Protein AF-A0A1G3AF75-F1 (afdb_monomer_lite)

Radius of gyration: 19.1 Å; chains: 1; bounding box: 43×39×50 Å

pLDDT: mean 76.27, std 18.17, range [41.28, 97.44]

Structure (mmCIF, N/CA/C/O backbone):
data_AF-A0A1G3AF75-F1
#
_entry.id   AF-A0A1G3AF75-F1
#
loop_
_atom_site.group_PDB
_atom_site.id
_atom_site.type_symbol
_atom_site.label_atom_id
_atom_site.label_alt_id
_atom_site.label_comp_id
_atom_site.label_asym_id
_atom_site.label_entity_id
_atom_site.label_seq_id
_atom_site.pdbx_PDB_ins_code
_atom_site.Cartn_x
_atom_site.Cartn_y
_atom_site.Cartn_z
_atom_site.occupancy
_atom_site.B_iso_or_equiv
_atom_site.auth_seq_id
_atom_site.auth_comp_id
_atom_site.auth_asym_id
_atom_site.auth_atom_id
_atom_site.pdbx_PDB_model_num
ATOM 1 N N . MET A 1 1 ? -12.033 -17.009 -11.377 1.00 47.03 1 MET A N 1
ATOM 2 C CA . MET A 1 1 ? -11.649 -18.371 -11.813 1.00 47.03 1 MET A CA 1
ATOM 3 C C . MET A 1 1 ? -11.488 -18.323 -13.332 1.00 47.03 1 MET A C 1
ATOM 5 O O . MET A 1 1 ? -12.248 -17.593 -13.956 1.00 47.03 1 MET A O 1
ATOM 9 N N . PHE A 1 2 ? -10.459 -18.941 -13.912 1.00 43.62 2 PHE A N 1
ATOM 10 C CA . PHE A 1 2 ? -10.131 -18.828 -15.346 1.00 43.62 2 PHE A CA 1
ATOM 11 C C . PHE A 1 2 ? -10.317 -20.191 -16.015 1.00 43.62 2 PHE A C 1
ATOM 13 O O . PHE A 1 2 ? -9.861 -21.188 -15.459 1.00 43.62 2 PHE A O 1
ATOM 20 N N . ASP A 1 3 ? -10.993 -20.221 -17.163 1.00 53.16 3 ASP A N 1
ATOM 21 C CA . ASP A 1 3 ? -11.179 -21.424 -17.977 1.00 53.16 3 ASP A CA 1
ATOM 22 C C . ASP A 1 3 ? -10.005 -21.562 -18.954 1.00 53.16 3 ASP A C 1
ATOM 24 O O . ASP A 1 3 ? -9.808 -20.720 -19.834 1.00 53.16 3 ASP A O 1
ATOM 28 N N . ILE A 1 4 ? -9.213 -22.618 -18.764 1.00 41.28 4 ILE A N 1
ATOM 29 C CA . ILE A 1 4 ? -7.980 -22.855 -19.515 1.00 41.28 4 I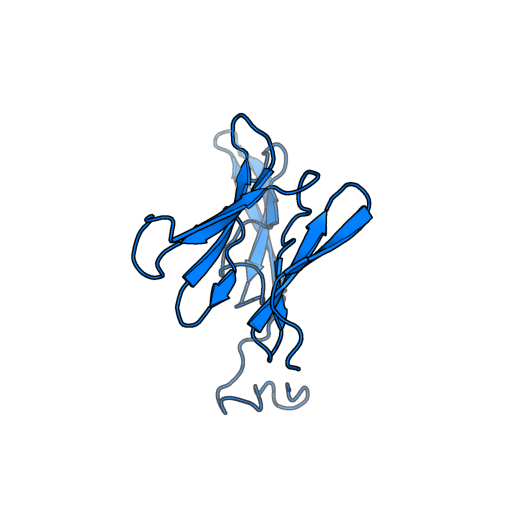LE A CA 1
ATOM 30 C C . ILE A 1 4 ? -8.227 -23.373 -20.935 1.00 41.28 4 ILE A C 1
ATOM 32 O O . ILE A 1 4 ? -7.396 -23.122 -21.805 1.00 41.28 4 ILE A O 1
ATOM 36 N N . GLU A 1 5 ? -9.349 -24.051 -21.181 1.00 53.41 5 GLU A N 1
ATOM 37 C CA . GLU A 1 5 ? -9.676 -24.590 -22.504 1.00 53.41 5 GLU A CA 1
ATOM 38 C C . GLU A 1 5 ? -10.184 -23.483 -23.426 1.00 53.41 5 GLU A C 1
ATOM 40 O O . GLU A 1 5 ? -9.821 -23.428 -24.599 1.00 53.41 5 GLU A O 1
ATOM 45 N N . ASN A 1 6 ? -10.963 -22.548 -22.875 1.00 56.06 6 ASN A N 1
ATOM 46 C CA . ASN A 1 6 ? -11.653 -21.530 -23.668 1.00 56.06 6 ASN A CA 1
ATOM 47 C C . ASN A 1 6 ? -11.044 -20.122 -23.558 1.00 56.06 6 ASN A C 1
ATOM 49 O O . ASN A 1 6 ? -11.463 -19.210 -24.272 1.00 56.06 6 ASN A O 1
ATOM 53 N N . GLY A 1 7 ? -10.058 -19.919 -22.676 1.00 49.31 7 GLY A N 1
ATOM 54 C CA . GLY A 1 7 ? -9.376 -18.632 -22.497 1.00 49.31 7 GLY A CA 1
ATOM 55 C C . GLY A 1 7 ? -10.257 -17.537 -21.879 1.00 49.31 7 GLY A C 1
ATOM 56 O O . GLY A 1 7 ? -10.012 -16.345 -22.078 1.00 49.31 7 GLY A O 1
ATOM 57 N N . ASN A 1 8 ? -11.304 -17.925 -21.150 1.00 49.84 8 ASN A N 1
ATOM 58 C CA . ASN A 1 8 ? -12.318 -17.007 -20.641 1.00 49.84 8 ASN A CA 1
ATOM 59 C C . ASN A 1 8 ? -12.135 -16.719 -19.145 1.00 49.84 8 ASN A C 1
ATOM 61 O O . ASN A 1 8 ? -11.871 -17.609 -18.332 1.00 49.84 8 ASN A O 1
ATOM 65 N N . CYS A 1 9 ? -12.345 -15.457 -18.760 1.00 45.56 9 CYS A N 1
ATOM 66 C CA . CYS A 1 9 ? -12.468 -15.079 -17.355 1.00 45.56 9 CYS A CA 1
ATOM 67 C C . CYS A 1 9 ? -13.897 -15.366 -16.875 1.00 45.56 9 CYS A C 1
ATOM 69 O O . CYS A 1 9 ? -14.837 -14.657 -17.239 1.00 45.56 9 CYS A O 1
ATOM 71 N N . LEU A 1 10 ? -14.066 -16.368 -16.004 1.00 54.19 10 LEU A N 1
ATOM 72 C CA . LEU A 1 10 ? -15.387 -16.822 -15.535 1.00 54.19 10 LEU A CA 1
ATOM 73 C C . LEU A 1 10 ? -16.123 -15.788 -14.658 1.00 54.19 10 LEU A C 1
ATOM 75 O O . LEU A 1 10 ? -17.284 -15.991 -14.330 1.00 54.19 10 LEU A O 1
ATOM 79 N N . SER A 1 11 ? -15.473 -14.684 -14.264 1.00 49.12 11 SER A N 1
ATOM 80 C CA . SER A 1 11 ? -16.092 -13.610 -13.471 1.00 49.12 11 SER A CA 1
ATOM 81 C C . SER A 1 11 ? -16.717 -12.485 -14.299 1.00 49.12 11 SER A C 1
ATOM 83 O O . SER A 1 11 ? -17.498 -11.717 -13.750 1.00 49.12 11 SER A O 1
ATOM 85 N N . THR A 1 12 ? -16.362 -12.337 -15.579 1.00 52.03 12 THR A N 1
ATOM 86 C CA . THR A 1 12 ? -16.803 -11.192 -16.403 1.00 52.03 12 THR A CA 1
ATOM 87 C C . THR A 1 12 ? -17.360 -11.582 -17.769 1.00 52.03 12 THR A C 1
ATOM 89 O O . THR A 1 12 ? -17.880 -10.716 -18.465 1.00 52.03 12 THR A O 1
ATOM 92 N N . GLY A 1 13 ? -17.251 -12.851 -18.186 1.00 47.81 13 GLY A N 1
ATOM 93 C CA . GLY A 1 13 ? -17.750 -13.322 -19.488 1.00 47.81 13 GLY A CA 1
ATOM 94 C C . GLY A 1 13 ? -17.017 -12.731 -20.700 1.00 47.81 13 GLY A C 1
ATOM 95 O O . GLY A 1 13 ? -17.340 -13.057 -21.838 1.00 47.81 13 GLY A O 1
ATOM 96 N N . GLN A 1 14 ? -16.015 -11.880 -20.475 1.00 48.47 14 GLN A N 1
ATOM 97 C CA . GLN A 1 14 ? -15.135 -11.376 -21.518 1.00 48.47 14 GLN A CA 1
ATOM 98 C C . GLN A 1 14 ? -13.994 -12.367 -21.766 1.00 48.47 14 GLN A C 1
ATOM 100 O O . GLN A 1 14 ? -13.528 -13.035 -20.833 1.00 48.47 14 GLN A O 1
ATOM 105 N N . ARG A 1 15 ? -13.513 -12.426 -23.019 1.00 43.44 15 ARG A N 1
ATOM 106 C CA . ARG A 1 15 ? -12.233 -13.074 -23.341 1.00 43.44 15 ARG A CA 1
ATOM 107 C C . ARG A 1 15 ? -11.172 -12.426 -22.464 1.00 43.44 15 ARG A C 1
ATOM 109 O O . ARG A 1 15 ? -10.847 -11.253 -22.643 1.00 43.44 15 ARG A O 1
ATOM 116 N N . GLY A 1 16 ? -10.678 -13.172 -21.483 1.00 44.28 16 GLY A N 1
ATOM 117 C CA . GLY A 1 16 ? -9.606 -12.683 -20.637 1.00 44.28 16 GLY A CA 1
ATOM 118 C C . GLY A 1 16 ? -8.372 -12.577 -21.515 1.00 44.28 16 GLY A C 1
ATOM 119 O O . GLY A 1 16 ? -7.935 -13.587 -22.062 1.00 44.28 16 GLY A O 1
ATOM 120 N N . GLN A 1 17 ? -7.803 -11.380 -21.677 1.00 48.53 17 GLN A N 1
ATOM 121 C CA . GLN A 1 17 ? -6.434 -11.302 -22.175 1.00 48.53 17 GLN A CA 1
ATOM 122 C C . GLN A 1 17 ? -5.588 -12.178 -21.255 1.00 48.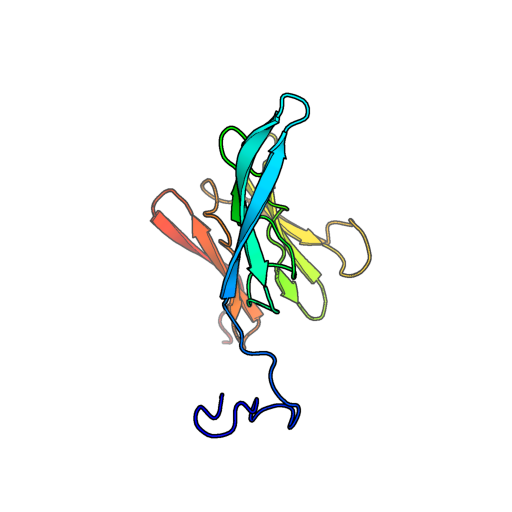53 17 GLN A C 1
ATOM 124 O O . GLN A 1 17 ? -5.616 -12.007 -20.034 1.00 48.53 17 GLN A O 1
ATOM 129 N N . ARG A 1 18 ? -4.927 -13.173 -21.850 1.00 45.09 18 ARG A N 1
ATOM 130 C CA . ARG A 1 18 ? -4.098 -14.162 -21.165 1.00 45.09 18 ARG A CA 1
ATOM 131 C C . ARG A 1 18 ? -3.157 -13.411 -20.222 1.00 45.09 18 ARG A C 1
ATOM 133 O O . ARG A 1 18 ? -2.261 -12.697 -20.655 1.00 45.09 18 ARG A O 1
ATOM 140 N N . GLY A 1 19 ? -3.449 -13.466 -18.927 1.00 50.59 19 GLY A N 1
ATOM 141 C CA . GLY A 1 19 ? -2.706 -12.698 -17.942 1.00 50.59 19 GLY A CA 1
ATOM 142 C C . GLY A 1 19 ? -1.358 -13.353 -17.681 1.00 50.59 19 GLY A C 1
ATOM 143 O O . GLY A 1 19 ? -1.312 -14.570 -17.500 1.00 50.59 19 GLY A O 1
ATOM 144 N N . ARG A 1 20 ? -0.321 -12.518 -17.519 1.00 56.50 20 ARG A N 1
ATOM 145 C CA . ARG A 1 20 ? 1.038 -12.851 -17.037 1.00 56.50 20 ARG A CA 1
ATOM 146 C C . ARG A 1 20 ? 2.041 -13.226 -18.131 1.00 56.50 20 ARG A C 1
ATOM 148 O O . ARG A 1 20 ? 2.702 -14.256 -18.033 1.00 56.50 20 ARG A O 1
ATOM 155 N N . GLU A 1 21 ? 2.223 -12.366 -19.125 1.00 61.69 21 GLU A N 1
ATOM 156 C CA . GLU A 1 21 ? 3.350 -12.513 -20.049 1.00 61.69 21 GLU A CA 1
ATOM 157 C C . GLU A 1 21 ? 4.405 -11.444 -19.759 1.00 61.69 21 GLU A C 1
ATOM 159 O O . GLU A 1 21 ? 4.107 -10.254 -19.658 1.00 61.69 21 GLU A O 1
ATOM 164 N N . LEU A 1 22 ? 5.649 -11.884 -19.571 1.00 62.19 22 LEU A N 1
ATOM 165 C CA . LEU A 1 22 ? 6.804 -10.998 -19.530 1.00 62.19 22 LEU A CA 1
ATOM 166 C C . LEU A 1 22 ? 7.310 -10.840 -20.954 1.00 62.19 22 LEU A C 1
ATOM 168 O O . LEU A 1 22 ? 7.698 -11.819 -21.589 1.00 62.19 22 LEU A O 1
ATOM 172 N N . HIS A 1 23 ? 7.298 -9.612 -21.455 1.00 69.44 23 HIS A N 1
ATOM 173 C CA . HIS A 1 23 ? 7.807 -9.314 -22.784 1.00 69.44 23 HIS A CA 1
ATOM 174 C C . HIS A 1 23 ? 9.226 -8.785 -22.658 1.00 69.44 23 HIS A C 1
ATOM 176 O O . HIS A 1 23 ? 9.489 -7.828 -21.924 1.00 69.44 23 HIS A O 1
ATOM 182 N N . LEU A 1 24 ? 10.151 -9.422 -23.376 1.00 72.69 24 LEU A N 1
ATOM 183 C CA . LEU A 1 24 ? 11.499 -8.903 -23.539 1.00 72.69 24 LEU A CA 1
ATOM 184 C C . LEU A 1 24 ? 11.436 -7.750 -24.543 1.00 72.69 24 LEU A C 1
ATOM 186 O O . LEU A 1 24 ? 11.254 -7.959 -25.740 1.00 72.69 24 LEU A O 1
ATOM 190 N N . LEU A 1 25 ? 11.600 -6.532 -24.048 1.00 72.31 25 LEU A N 1
ATOM 191 C CA . LEU A 1 25 ? 11.705 -5.340 -24.868 1.00 72.31 25 LEU A CA 1
ATOM 192 C C . LEU A 1 25 ? 13.179 -5.165 -25.250 1.00 72.31 25 LEU A C 1
ATOM 194 O O . LEU A 1 25 ? 14.019 -4.796 -24.423 1.00 72.31 25 LEU A O 1
ATOM 198 N N . ALA A 1 26 ? 13.507 -5.470 -26.504 1.00 66.00 26 ALA A N 1
ATOM 199 C CA . ALA A 1 26 ? 14.796 -5.116 -27.079 1.00 66.00 26 ALA A CA 1
ATOM 200 C C . ALA A 1 26 ? 14.754 -3.640 -27.494 1.00 66.00 26 ALA A C 1
ATOM 202 O O . ALA A 1 26 ? 14.119 -3.290 -28.486 1.00 66.00 26 ALA A O 1
ATOM 203 N N . ALA A 1 27 ? 15.423 -2.774 -26.736 1.00 62.25 27 ALA A N 1
ATOM 204 C CA . ALA A 1 27 ? 15.649 -1.383 -27.118 1.00 62.25 27 ALA A CA 1
ATOM 205 C C . ALA A 1 27 ? 17.141 -1.187 -27.407 1.00 62.25 27 ALA A C 1
ATOM 207 O O . ALA A 1 27 ? 17.977 -1.836 -26.790 1.00 62.25 27 ALA A O 1
ATOM 208 N N . LYS A 1 28 ? 17.504 -0.318 -28.348 1.00 58.50 28 LYS A N 1
ATOM 209 C CA . LYS A 1 28 ? 18.887 0.169 -28.469 1.00 58.50 28 LYS A CA 1
ATOM 210 C C . LYS A 1 28 ? 18.985 1.453 -27.649 1.00 58.50 28 LYS A C 1
ATOM 212 O O . LYS A 1 28 ? 18.069 2.269 -27.723 1.00 58.50 28 LYS A O 1
ATOM 217 N N . ASN A 1 29 ? 20.033 1.617 -26.844 1.00 62.31 29 ASN A N 1
ATOM 218 C CA . ASN A 1 29 ? 20.297 2.912 -26.213 1.00 62.31 29 ASN A CA 1
ATOM 219 C C . ASN A 1 29 ? 20.748 3.936 -27.280 1.00 62.31 29 ASN A C 1
ATOM 221 O O . ASN A 1 29 ? 20.997 3.575 -28.432 1.00 62.31 29 ASN A O 1
ATOM 225 N N . GLU A 1 30 ? 20.874 5.210 -26.904 1.00 59.44 30 GLU A N 1
ATOM 226 C CA . GLU A 1 30 ? 21.328 6.296 -27.798 1.00 59.44 30 GLU A CA 1
ATOM 227 C C . GLU A 1 30 ? 22.726 6.046 -28.405 1.00 59.44 30 GLU A C 1
ATOM 229 O O . GLU A 1 30 ? 23.090 6.649 -29.409 1.00 59.44 30 GLU A O 1
ATOM 234 N N . GLN A 1 31 ? 23.490 5.110 -27.832 1.00 64.62 31 GLN A N 1
ATOM 235 C CA . GLN A 1 31 ? 24.835 4.699 -28.248 1.00 64.62 31 GLN A CA 1
ATOM 236 C C . GLN A 1 31 ? 24.837 3.415 -29.103 1.00 64.62 31 GLN A C 1
ATOM 238 O O . GLN A 1 31 ? 25.895 2.917 -29.478 1.00 64.62 31 GLN A O 1
ATOM 243 N N . GLY A 1 32 ? 23.662 2.869 -29.439 1.00 62.34 32 GLY A N 1
ATOM 244 C CA . GLY A 1 32 ? 23.514 1.683 -30.285 1.00 62.34 32 GLY A CA 1
ATOM 245 C C . GLY A 1 32 ? 23.720 0.335 -29.580 1.00 62.34 32 GLY A C 1
ATOM 246 O O . GLY A 1 32 ? 23.570 -0.706 -30.224 1.00 62.34 32 GLY A O 1
ATOM 247 N N . GLU A 1 33 ? 24.000 0.317 -28.275 1.00 60.97 33 GLU A N 1
ATOM 248 C CA . GLU A 1 33 ? 24.105 -0.905 -27.477 1.00 60.97 33 GLU A CA 1
ATOM 249 C C . GLU A 1 33 ? 22.719 -1.462 -27.114 1.00 60.97 33 GLU A C 1
ATOM 251 O O . GLU A 1 33 ? 21.768 -0.733 -26.814 1.00 60.97 33 GLU A O 1
ATOM 256 N N . GLY A 1 34 ? 22.593 -2.792 -27.136 1.00 63.59 34 GLY A N 1
ATOM 257 C CA . GLY A 1 34 ? 21.344 -3.489 -26.837 1.00 63.59 34 GLY A CA 1
ATOM 258 C C . GLY A 1 34 ? 20.946 -3.370 -25.365 1.00 63.59 34 GLY A C 1
ATOM 259 O O . GLY A 1 34 ? 21.503 -4.041 -24.495 1.00 63.59 34 GLY A O 1
ATOM 260 N N . GLN A 1 35 ? 19.922 -2.574 -25.089 1.00 63.09 35 GLN A N 1
ATOM 261 C CA . GLN A 1 35 ? 19.272 -2.460 -23.797 1.00 63.09 35 GLN A CA 1
ATOM 262 C C . GLN A 1 35 ? 18.196 -3.545 -23.647 1.00 63.09 35 GLN A C 1
ATOM 264 O O . GLN A 1 35 ? 17.169 -3.551 -24.328 1.00 63.09 35 GLN A O 1
ATOM 269 N N . ARG A 1 36 ? 18.436 -4.491 -22.731 1.00 74.00 36 ARG A N 1
ATOM 270 C CA . ARG A 1 36 ? 17.462 -5.530 -22.369 1.00 74.00 36 ARG A CA 1
ATOM 271 C C . ARG A 1 36 ? 16.522 -4.981 -21.301 1.00 74.00 36 ARG A C 1
ATOM 273 O O . ARG A 1 36 ? 16.938 -4.797 -20.155 1.00 74.00 36 ARG A O 1
ATOM 280 N N . ARG A 1 37 ? 15.273 -4.730 -21.678 1.00 72.44 37 ARG A N 1
ATOM 281 C CA . ARG A 1 37 ? 14.186 -4.359 -20.767 1.00 72.44 37 ARG A CA 1
ATOM 282 C C . ARG A 1 37 ? 13.173 -5.497 -20.708 1.00 72.44 37 ARG A C 1
ATOM 284 O O . ARG A 1 37 ? 13.022 -6.244 -21.671 1.00 72.44 37 ARG A O 1
ATOM 291 N N . VAL A 1 38 ? 12.490 -5.642 -19.581 1.00 70.62 38 VAL A N 1
ATOM 292 C CA . VAL A 1 38 ? 11.361 -6.570 -19.456 1.00 70.62 38 VAL A CA 1
ATOM 293 C C . VAL A 1 38 ? 10.165 -5.788 -18.940 1.00 70.62 38 VAL A C 1
ATOM 295 O O . VAL A 1 38 ? 10.274 -5.092 -17.927 1.00 70.62 38 VAL A O 1
ATOM 298 N N . ALA A 1 39 ? 9.038 -5.905 -19.635 1.00 66.25 39 ALA A N 1
ATOM 299 C CA . ALA A 1 39 ? 7.766 -5.326 -19.225 1.00 66.25 39 ALA A CA 1
ATOM 300 C C . ALA A 1 39 ? 6.747 -6.428 -18.934 1.00 66.25 39 ALA A C 1
ATOM 302 O O . ALA A 1 39 ? 6.781 -7.502 -19.541 1.00 66.25 39 ALA A O 1
ATOM 303 N N . ALA A 1 40 ? 5.848 -6.158 -17.993 1.00 62.69 40 ALA A N 1
ATOM 304 C CA . ALA A 1 40 ? 4.678 -6.997 -17.786 1.00 62.69 40 ALA A CA 1
ATOM 305 C C . ALA A 1 40 ? 3.575 -6.598 -18.776 1.00 62.69 40 ALA A C 1
ATOM 307 O O . ALA A 1 40 ? 3.218 -5.424 -18.865 1.00 62.69 40 ALA A O 1
ATOM 308 N N . VAL A 1 41 ? 3.022 -7.580 -19.488 1.00 57.69 41 VAL A N 1
ATOM 309 C CA . VAL A 1 41 ? 1.899 -7.389 -20.414 1.00 57.69 41 VAL A CA 1
ATOM 310 C C . VAL A 1 41 ? 0.634 -8.034 -19.843 1.00 57.69 41 VAL A C 1
ATOM 312 O O . VAL A 1 41 ? 0.673 -9.087 -19.193 1.00 57.69 41 VAL A O 1
ATOM 315 N N . GLY A 1 42 ? -0.498 -7.363 -20.061 1.00 56.12 42 GLY A N 1
ATOM 316 C CA . GLY A 1 42 ? -1.788 -7.673 -19.445 1.00 56.12 42 GLY A CA 1
ATOM 317 C C . GLY A 1 42 ? -2.010 -6.904 -18.139 1.00 56.12 42 GLY A C 1
ATOM 318 O O . GLY A 1 42 ? -1.313 -5.936 -17.850 1.00 56.12 42 GLY A O 1
ATOM 319 N N . GLN A 1 43 ? -2.992 -7.333 -17.344 1.00 48.62 43 GLN A N 1
ATOM 320 C CA . GLN A 1 43 ? -3.357 -6.699 -16.071 1.00 48.62 43 GLN A CA 1
ATOM 321 C C . GLN A 1 43 ? -2.933 -7.595 -14.890 1.00 48.62 43 GLN A C 1
ATOM 323 O O . GLN A 1 43 ? -3.764 -8.297 -14.305 1.00 48.62 43 GLN A O 1
ATOM 328 N N . PRO A 1 44 ? -1.631 -7.679 -14.557 1.00 51.53 44 PRO A N 1
ATOM 329 C CA . PRO A 1 44 ? -1.203 -8.388 -13.361 1.00 51.53 44 PRO A CA 1
ATOM 330 C C . PRO A 1 44 ? -1.764 -7.669 -12.127 1.00 51.53 44 PRO A C 1
ATOM 332 O O . PRO A 1 44 ? -1.778 -6.445 -12.069 1.00 51.53 44 PRO A O 1
ATOM 335 N N . PHE A 1 45 ? -2.178 -8.423 -11.107 1.00 48.16 45 PHE A N 1
ATOM 336 C CA . PHE A 1 45 ? -2.772 -7.886 -9.870 1.00 48.16 45 PHE A CA 1
ATOM 337 C C . PHE A 1 45 ? -1.901 -6.842 -9.129 1.00 48.16 45 PHE A C 1
ATOM 339 O O . PHE A 1 45 ? -2.388 -6.208 -8.199 1.00 48.16 45 PHE A O 1
ATOM 346 N N . TYR A 1 46 ? -0.635 -6.650 -9.530 1.00 54.22 46 TYR A N 1
ATOM 347 C CA . TYR A 1 46 ? 0.357 -5.821 -8.836 1.00 54.22 46 TYR A CA 1
ATOM 348 C C . TYR A 1 46 ? 1.189 -4.903 -9.751 1.00 54.22 46 TYR A C 1
ATOM 350 O O . TYR A 1 46 ? 2.143 -4.287 -9.270 1.00 54.22 46 TYR A O 1
ATOM 358 N N . CYS A 1 47 ? 0.879 -4.813 -11.051 1.00 49.78 47 CYS A N 1
ATOM 359 C CA . CYS A 1 47 ? 1.535 -3.872 -11.970 1.00 49.78 47 CYS A CA 1
ATOM 360 C C . CYS A 1 47 ? 0.514 -3.305 -12.961 1.00 49.78 47 CYS A C 1
ATOM 362 O O . CYS A 1 47 ? -0.426 -3.996 -13.352 1.00 49.78 47 CYS A O 1
ATOM 364 N N . THR A 1 48 ? 0.696 -2.060 -13.393 1.00 57.72 48 THR A N 1
ATOM 365 C CA . THR A 1 48 ? -0.049 -1.579 -14.559 1.00 57.72 48 THR A CA 1
ATOM 366 C C . THR A 1 48 ? 0.483 -2.283 -15.808 1.00 57.72 48 THR A C 1
ATOM 368 O O . THR A 1 48 ? 1.657 -2.684 -15.817 1.00 57.72 48 THR A O 1
ATOM 371 N N . PRO A 1 49 ? -0.334 -2.418 -16.866 1.00 58.12 49 PRO A N 1
ATOM 372 C CA . PRO A 1 49 ? 0.192 -2.737 -18.187 1.00 58.12 49 PRO A CA 1
ATOM 373 C C . PRO A 1 49 ? 1.405 -1.844 -18.495 1.00 58.12 49 PRO A C 1
ATOM 375 O O . PRO A 1 49 ? 1.429 -0.675 -18.095 1.00 58.12 49 PRO A O 1
ATOM 378 N N . ASP A 1 50 ? 2.434 -2.423 -19.113 1.00 61.94 50 ASP A N 1
ATOM 379 C CA . ASP A 1 50 ? 3.659 -1.740 -19.555 1.00 61.94 50 ASP A CA 1
ATOM 380 C C . ASP A 1 50 ? 4.584 -1.221 -18.438 1.00 61.94 50 ASP A C 1
ATOM 382 O O . ASP A 1 50 ? 5.612 -0.597 -18.710 1.00 61.94 50 ASP A O 1
ATOM 386 N N . SER A 1 51 ? 4.289 -1.534 -17.170 1.00 66.12 51 SER A N 1
ATOM 387 C CA . SER A 1 51 ? 5.232 -1.317 -16.069 1.00 66.12 51 SER A CA 1
ATOM 388 C C . SER A 1 51 ? 6.536 -2.081 -16.324 1.00 66.12 51 SER A C 1
ATOM 390 O O . SER A 1 51 ? 6.539 -3.309 -16.480 1.00 66.12 51 SER A O 1
ATOM 392 N N . LEU A 1 52 ? 7.661 -1.362 -16.314 1.00 66.31 52 LEU A N 1
ATOM 393 C CA . LEU A 1 52 ? 8.986 -1.970 -16.378 1.00 66.31 52 LEU A CA 1
ATOM 394 C C . LEU A 1 52 ? 9.240 -2.783 -15.109 1.00 66.31 52 LEU A C 1
ATOM 396 O O . LEU A 1 52 ? 9.264 -2.241 -14.008 1.00 66.31 52 LEU A O 1
ATOM 400 N N . VAL A 1 53 ? 9.463 -4.087 -15.273 1.00 68.31 53 VAL A N 1
ATOM 401 C CA . VAL A 1 53 ? 9.811 -4.989 -14.164 1.00 68.31 53 VAL A CA 1
ATOM 402 C C . VAL A 1 53 ? 11.313 -5.189 -14.024 1.00 68.31 53 VAL A C 1
ATOM 404 O O . VAL A 1 53 ? 11.794 -5.527 -12.943 1.00 68.31 53 VAL A O 1
ATOM 407 N N . TYR A 1 54 ? 12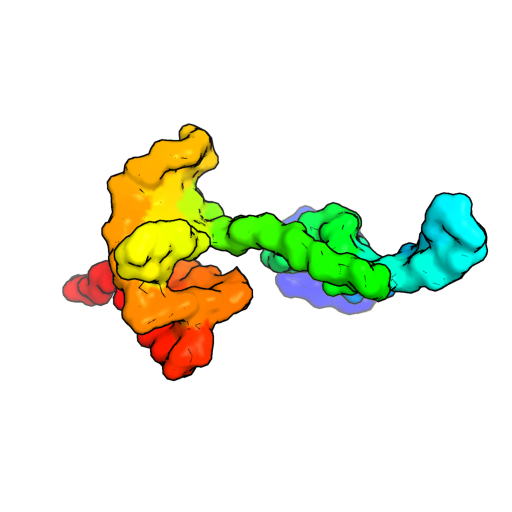.052 -4.955 -15.109 1.00 73.12 54 TYR A N 1
ATOM 408 C CA . TYR A 1 54 ? 13.505 -5.016 -15.140 1.00 73.12 54 TYR A CA 1
ATOM 409 C C . TYR A 1 54 ? 14.073 -4.068 -16.202 1.00 73.12 54 TYR A C 1
ATOM 411 O O . TYR A 1 54 ? 13.610 -4.044 -17.346 1.00 73.12 54 TYR A O 1
ATOM 419 N N . GLU A 1 55 ? 15.133 -3.350 -15.843 1.00 73.25 55 GLU A N 1
ATOM 420 C CA . GLU A 1 55 ? 15.965 -2.591 -16.770 1.00 73.25 55 GLU A CA 1
ATOM 421 C C . GLU A 1 55 ? 17.430 -2.730 -16.346 1.00 73.25 55 GLU A C 1
ATOM 423 O O . GLU A 1 55 ? 17.796 -2.464 -15.200 1.00 73.25 55 GLU A O 1
ATOM 428 N N . ARG A 1 56 ? 18.285 -3.192 -17.265 1.00 63.38 56 ARG A N 1
ATOM 429 C CA . ARG A 1 56 ? 19.720 -3.325 -16.990 1.00 63.38 56 ARG A CA 1
ATOM 430 C C . ARG A 1 56 ? 20.325 -1.938 -16.729 1.00 63.38 56 ARG A C 1
ATOM 432 O O . ARG A 1 56 ? 20.109 -1.022 -17.517 1.00 63.38 56 ARG A O 1
ATOM 439 N N . ASN A 1 57 ? 21.128 -1.830 -15.668 1.00 68.50 57 ASN A N 1
ATOM 440 C CA . ASN A 1 57 ? 21.860 -0.624 -15.248 1.00 68.50 57 ASN A CA 1
ATOM 441 C C . ASN A 1 57 ? 20.981 0.561 -14.814 1.00 68.50 57 ASN A C 1
ATOM 443 O O . ASN A 1 57 ? 21.471 1.686 -14.744 1.00 68.50 57 ASN A O 1
ATOM 447 N N . LYS A 1 58 ? 19.706 0.320 -14.489 1.00 71.44 58 LYS A N 1
ATOM 448 C CA . LYS A 1 58 ? 18.826 1.339 -13.920 1.00 71.44 58 LYS A CA 1
ATOM 449 C C . LYS A 1 58 ? 18.166 0.815 -12.653 1.00 71.44 58 LYS A C 1
ATOM 451 O O . LYS A 1 58 ? 17.642 -0.298 -12.634 1.00 71.44 58 LYS A O 1
ATOM 456 N N . ASN A 1 59 ? 18.153 1.637 -11.608 1.00 70.12 59 ASN A N 1
ATOM 457 C CA . ASN A 1 59 ? 17.265 1.395 -10.481 1.00 70.12 59 ASN A CA 1
ATOM 458 C C . ASN A 1 59 ? 15.840 1.704 -10.935 1.00 70.12 59 ASN A C 1
ATOM 460 O O . ASN A 1 59 ? 15.527 2.831 -11.313 1.00 70.12 59 ASN A O 1
ATOM 464 N N . LEU A 1 60 ? 14.989 0.684 -10.941 1.00 67.06 60 LEU A N 1
ATOM 465 C CA . LEU A 1 60 ? 13.570 0.872 -11.199 1.00 67.06 60 LEU A CA 1
ATOM 466 C C . LEU A 1 60 ? 12.942 1.578 -10.003 1.00 67.06 60 LEU A C 1
ATOM 468 O O . LEU A 1 60 ? 12.852 1.011 -8.913 1.00 67.06 60 LEU A O 1
ATOM 472 N N . GLU A 1 61 ? 12.509 2.812 -10.225 1.00 68.38 61 GLU A N 1
ATOM 473 C CA . GLU A 1 61 ? 11.707 3.561 -9.269 1.00 68.38 61 GLU A CA 1
ATOM 474 C C . GLU A 1 61 ? 10.270 3.061 -9.349 1.00 68.38 61 GLU A C 1
ATOM 476 O O . GLU A 1 61 ? 9.482 3.431 -10.218 1.00 68.38 61 GLU A O 1
ATOM 481 N N . TRP A 1 62 ? 9.947 2.137 -8.455 1.00 67.62 62 TRP A N 1
ATOM 482 C CA . TRP A 1 62 ? 8.587 1.658 -8.304 1.00 67.62 62 TRP A CA 1
ATOM 483 C C . TRP A 1 62 ? 7.767 2.692 -7.546 1.00 67.62 62 TRP A C 1
ATOM 485 O O . TRP A 1 62 ? 8.197 3.180 -6.501 1.00 67.62 62 TRP A O 1
ATOM 495 N N . GLY A 1 63 ? 6.569 2.989 -8.054 1.00 74.00 63 GLY A N 1
ATOM 496 C CA . GLY A 1 63 ? 5.618 3.835 -7.343 1.00 74.00 63 GLY A CA 1
ATOM 497 C C . GLY A 1 63 ? 5.310 3.287 -5.948 1.00 74.00 63 GLY A C 1
ATOM 498 O O . GLY A 1 63 ? 5.399 2.079 -5.698 1.00 74.00 63 GLY A O 1
ATOM 499 N N . VAL A 1 64 ? 4.938 4.184 -5.034 1.00 82.19 64 VAL A N 1
ATOM 500 C CA . VAL A 1 64 ? 4.533 3.803 -3.678 1.00 82.19 64 VAL A CA 1
ATOM 501 C C . VAL A 1 64 ? 3.333 2.853 -3.778 1.00 82.19 64 VAL A C 1
ATOM 503 O O . VAL A 1 64 ? 2.337 3.210 -4.409 1.00 82.19 64 VAL A O 1
ATOM 506 N N . PRO A 1 65 ? 3.398 1.641 -3.198 1.00 84.25 65 PRO A N 1
ATOM 507 C CA . PRO A 1 65 ? 2.277 0.718 -3.248 1.00 84.25 65 PRO A CA 1
ATOM 508 C C . PRO A 1 65 ? 1.104 1.288 -2.446 1.00 84.25 65 PRO A C 1
ATOM 510 O O . PRO A 1 65 ? 1.242 1.593 -1.260 1.00 84.25 65 PRO A O 1
ATOM 513 N N . ILE A 1 66 ? -0.044 1.414 -3.112 1.00 89.31 66 ILE A N 1
ATOM 514 C CA . ILE A 1 66 ? -1.293 1.925 -2.547 1.00 89.31 66 ILE A CA 1
ATOM 515 C C . ILE A 1 66 ? -2.324 0.797 -2.539 1.00 89.31 66 ILE A C 1
ATOM 517 O O . ILE A 1 66 ? -2.528 0.123 -3.548 1.00 89.31 66 ILE A O 1
ATOM 521 N N . VAL A 1 67 ? -3.005 0.619 -1.410 1.00 91.25 67 VAL A N 1
ATOM 522 C CA . VAL A 1 67 ? -4.185 -0.241 -1.293 1.00 91.25 67 VAL A CA 1
ATOM 523 C C . VAL A 1 67 ? -5.419 0.647 -1.227 1.00 91.25 67 VAL A C 1
ATOM 525 O O . VAL A 1 67 ? -5.655 1.326 -0.229 1.00 91.25 67 VAL A O 1
ATOM 528 N N . ALA A 1 68 ? -6.203 0.648 -2.303 1.00 90.62 68 ALA A N 1
ATOM 529 C CA . ALA A 1 68 ? -7.459 1.380 -2.361 1.00 90.62 68 ALA A CA 1
ATOM 530 C C . ALA A 1 68 ? -8.557 0.624 -1.596 1.00 90.62 68 ALA A C 1
ATOM 532 O O . ALA A 1 68 ? -8.854 -0.536 -1.886 1.00 90.62 68 ALA A O 1
ATOM 533 N N . ALA A 1 69 ? -9.176 1.297 -0.633 1.00 87.62 69 ALA A N 1
ATOM 534 C CA . ALA A 1 69 ? -10.378 0.862 0.063 1.00 87.62 69 ALA A CA 1
ATOM 535 C C . ALA A 1 69 ? -11.551 1.788 -0.292 1.00 87.62 69 ALA A C 1
ATOM 537 O O . ALA A 1 69 ? -11.375 2.855 -0.878 1.00 87.62 69 ALA A O 1
ATOM 538 N N . LYS A 1 70 ? -12.774 1.405 0.099 1.00 86.50 70 LYS A N 1
ATOM 539 C CA . LYS A 1 70 ? -14.002 2.155 -0.229 1.00 86.50 70 LYS A CA 1
ATOM 540 C C . LYS A 1 70 ? -13.936 3.644 0.152 1.00 86.50 70 LYS A C 1
ATOM 542 O O . LYS A 1 70 ? -14.544 4.469 -0.520 1.00 86.50 70 LYS A O 1
ATOM 547 N N . ASN A 1 71 ? -13.255 3.977 1.245 1.00 89.75 71 ASN A N 1
ATOM 548 C CA . ASN A 1 71 ? -13.243 5.313 1.842 1.00 89.75 71 ASN A CA 1
ATOM 549 C C . ASN A 1 71 ? -11.840 5.897 2.054 1.00 89.75 71 ASN A C 1
ATOM 551 O O . ASN A 1 71 ? -11.743 7.010 2.565 1.00 89.75 71 ASN A O 1
ATOM 555 N N . ALA A 1 72 ? -10.775 5.169 1.710 1.00 94.19 72 ALA A N 1
ATOM 556 C CA . ALA A 1 72 ? -9.407 5.642 1.883 1.00 94.19 72 ALA A CA 1
ATOM 557 C C . ALA A 1 72 ? -8.423 4.909 0.967 1.00 94.19 72 ALA A C 1
ATOM 559 O O . ALA A 1 72 ? -8.643 3.756 0.607 1.00 94.19 72 ALA A O 1
ATOM 560 N N . ASN A 1 73 ? -7.302 5.558 0.678 1.00 94.81 73 ASN A N 1
ATOM 561 C CA . ASN A 1 73 ? -6.116 4.938 0.101 1.00 94.81 73 ASN A CA 1
ATOM 562 C C . ASN A 1 73 ? -5.104 4.678 1.218 1.00 94.81 73 ASN A C 1
ATOM 564 O O . ASN A 1 73 ? -4.762 5.596 1.960 1.00 94.81 73 ASN A O 1
ATOM 568 N N . LEU A 1 74 ? -4.633 3.440 1.357 1.00 95.31 74 LEU A N 1
ATOM 569 C CA . LEU A 1 74 ? -3.635 3.066 2.356 1.00 95.31 74 LEU A CA 1
ATOM 570 C C . LEU A 1 74 ? -2.258 2.946 1.713 1.00 95.31 74 LEU A C 1
ATOM 572 O O . LEU A 1 74 ? -2.112 2.286 0.687 1.00 95.31 74 LEU A O 1
ATOM 576 N N . LEU A 1 75 ? -1.244 3.524 2.345 1.00 95.25 75 LEU A N 1
ATOM 577 C CA . LEU A 1 75 ? 0.150 3.386 1.931 1.00 95.25 75 LEU A CA 1
ATOM 578 C C . LEU A 1 75 ? 1.085 3.443 3.137 1.00 95.25 75 LEU A C 1
ATOM 580 O O . LEU A 1 75 ? 0.710 3.899 4.218 1.00 95.25 75 LEU A O 1
ATOM 584 N N . CYS A 1 76 ? 2.328 3.017 2.942 1.00 95.44 76 CYS A N 1
ATOM 585 C CA . CYS A 1 76 ? 3.383 3.270 3.911 1.00 95.44 76 CYS A CA 1
ATOM 586 C C . CYS A 1 76 ? 4.264 4.426 3.441 1.00 95.44 76 CYS A C 1
ATOM 588 O O . CYS A 1 76 ? 4.668 4.473 2.280 1.00 95.44 76 CYS A O 1
ATOM 590 N N . ARG A 1 77 ? 4.584 5.342 4.355 1.00 94.62 77 ARG A N 1
ATOM 591 C CA . ARG A 1 77 ? 5.404 6.524 4.085 1.00 94.62 77 ARG A CA 1
ATOM 592 C C . ARG A 1 77 ? 6.546 6.600 5.089 1.00 94.62 77 ARG A C 1
ATOM 594 O O . ARG A 1 77 ? 6.330 6.399 6.284 1.00 94.62 77 ARG A O 1
ATOM 601 N N . GLN A 1 78 ? 7.747 6.900 4.607 1.00 94.88 78 GLN A N 1
ATOM 602 C CA . GLN A 1 78 ? 8.880 7.227 5.464 1.00 94.88 78 GLN A CA 1
ATOM 603 C C . GLN A 1 78 ? 8.820 8.715 5.818 1.00 94.88 78 GLN A C 1
ATOM 605 O O . GLN A 1 78 ? 8.717 9.561 4.932 1.00 94.88 78 GLN A O 1
ATOM 610 N N . GLY A 1 79 ? 8.850 9.028 7.110 1.00 91.19 79 GLY A N 1
ATOM 611 C CA . GLY A 1 79 ? 8.997 10.386 7.629 1.00 91.19 79 GLY A CA 1
ATOM 612 C C . GLY A 1 79 ? 10.266 10.526 8.469 1.00 91.19 79 GLY A C 1
ATOM 613 O O . GLY A 1 79 ? 11.055 9.589 8.583 1.00 91.19 79 GLY A O 1
ATOM 614 N N . GLN A 1 80 ? 10.439 11.692 9.092 1.00 91.81 80 GLN A N 1
ATOM 615 C CA . GLN A 1 80 ? 11.570 11.960 9.991 1.00 91.81 80 GLN A CA 1
ATOM 616 C C . GLN A 1 80 ? 11.570 11.037 11.221 1.00 91.81 80 GLN A C 1
ATOM 618 O O . GLN A 1 80 ? 12.626 10.575 11.637 1.00 91.81 80 GLN A O 1
ATOM 623 N N . ASP A 1 81 ? 10.386 10.684 11.730 1.00 93.69 81 ASP A N 1
ATOM 624 C CA . ASP A 1 81 ? 10.219 9.802 12.898 1.00 93.69 81 ASP A CA 1
ATOM 625 C C . ASP A 1 81 ? 10.201 8.305 12.535 1.00 93.69 81 ASP A C 1
ATOM 627 O O . ASP A 1 81 ? 9.780 7.467 13.331 1.00 93.69 81 ASP A O 1
ATOM 631 N N . GLY A 1 82 ? 10.584 7.958 11.303 1.00 95.56 82 GLY A N 1
ATOM 632 C CA . GLY A 1 82 ? 10.527 6.597 10.779 1.00 95.56 82 GLY A CA 1
ATOM 633 C C . GLY A 1 82 ? 9.287 6.310 9.930 1.00 95.56 82 GLY A C 1
ATOM 634 O O . GLY A 1 82 ? 8.670 7.203 9.343 1.00 95.56 82 GLY A O 1
ATOM 635 N N . TRP A 1 83 ? 8.961 5.026 9.801 1.00 97.12 83 TRP A N 1
ATOM 636 C CA . TRP A 1 83 ? 7.913 4.543 8.903 1.00 97.12 83 TRP A CA 1
ATOM 637 C C . TRP A 1 83 ? 6.521 4.666 9.518 1.00 97.12 83 TRP A C 1
ATOM 639 O O . TRP A 1 83 ? 6.325 4.400 10.701 1.00 97.12 83 TRP A O 1
ATOM 649 N N . LYS A 1 84 ? 5.535 5.047 8.702 1.00 97.44 84 LYS A N 1
ATOM 650 C CA . LYS A 1 84 ? 4.134 5.210 9.113 1.00 97.44 84 LYS A CA 1
ATOM 651 C C . LYS A 1 84 ? 3.205 4.528 8.108 1.00 97.44 84 LYS A C 1
ATOM 653 O O . LYS A 1 84 ? 3.426 4.621 6.902 1.00 97.44 84 LYS A O 1
ATOM 658 N N . LEU A 1 85 ? 2.160 3.865 8.598 1.00 97.31 85 LEU A N 1
ATOM 659 C CA . LEU A 1 85 ? 0.974 3.512 7.821 1.00 97.31 85 LEU A CA 1
ATOM 660 C C . LEU A 1 85 ? 0.080 4.750 7.754 1.00 97.31 85 LEU A C 1
ATOM 662 O O . LEU A 1 85 ? -0.255 5.327 8.785 1.00 97.31 85 LEU A O 1
ATOM 666 N N . VAL A 1 86 ? -0.292 5.158 6.549 1.00 96.94 86 VAL A N 1
ATOM 667 C CA . VAL A 1 86 ? -1.070 6.369 6.293 1.00 96.94 86 VAL A CA 1
ATOM 668 C C . VAL A 1 86 ? -2.341 5.982 5.557 1.00 96.94 86 VAL A C 1
ATOM 670 O O . VAL A 1 86 ? -2.287 5.240 4.576 1.00 96.94 86 VAL A O 1
ATOM 673 N N . ALA A 1 87 ? -3.471 6.514 6.012 1.00 96.81 87 ALA A N 1
ATOM 674 C CA . ALA A 1 87 ? -4.694 6.547 5.228 1.00 96.81 87 ALA A CA 1
ATOM 675 C C . ALA A 1 87 ? -4.878 7.939 4.639 1.00 96.81 87 ALA A C 1
ATOM 677 O O . ALA A 1 87 ? -4.835 8.928 5.367 1.00 96.81 87 ALA A O 1
ATOM 678 N N . GLN A 1 88 ? -5.132 8.010 3.341 1.00 96.88 88 GLN A N 1
ATOM 679 C CA . GLN A 1 88 ? -5.436 9.237 2.617 1.00 96.88 88 GLN A CA 1
ATOM 680 C C . GLN A 1 88 ? -6.860 9.220 2.082 1.00 96.88 88 GLN A C 1
ATOM 682 O O . GLN A 1 88 ? -7.452 8.156 1.888 1.00 96.88 88 GLN A O 1
ATOM 687 N N . ALA A 1 89 ? -7.408 10.405 1.827 1.00 95.25 89 ALA A N 1
ATOM 688 C CA . ALA A 1 89 ? -8.664 10.544 1.111 1.00 95.25 89 ALA A CA 1
ATOM 689 C C . ALA A 1 89 ? -8.576 9.833 -0.261 1.00 95.25 89 ALA A C 1
ATOM 691 O O . ALA A 1 89 ? -7.529 9.877 -0.904 1.00 95.25 89 ALA A O 1
ATOM 692 N N . PRO A 1 90 ? -9.654 9.188 -0.747 1.00 90.31 90 PRO A N 1
ATOM 693 C CA . PRO A 1 90 ? -9.641 8.536 -2.060 1.00 90.31 90 PRO A CA 1
ATOM 694 C C . PRO A 1 90 ? -9.356 9.503 -3.213 1.00 90.31 90 PRO A C 1
ATOM 696 O O . PRO A 1 90 ? -8.763 9.121 -4.218 1.00 90.31 90 PRO A O 1
ATOM 699 N N . LEU A 1 91 ? -9.800 10.753 -3.056 1.00 86.50 91 LEU A N 1
ATOM 700 C CA . LEU A 1 91 ? -9.648 11.839 -4.015 1.00 86.50 91 LEU A CA 1
ATOM 701 C C . LEU A 1 91 ? -8.741 12.906 -3.391 1.00 86.50 91 LEU A C 1
ATOM 703 O O . LEU A 1 91 ? -9.210 13.784 -2.666 1.00 86.50 91 LEU A O 1
ATOM 707 N N . GLY A 1 92 ? -7.440 12.795 -3.658 1.00 78.62 92 GLY A N 1
ATOM 708 C CA . GLY A 1 92 ? -6.411 13.757 -3.253 1.00 78.62 92 GLY A CA 1
ATOM 709 C C . GLY A 1 92 ? -5.471 13.264 -2.151 1.00 78.62 92 GLY A C 1
ATOM 710 O O . GLY A 1 92 ? -5.644 12.192 -1.584 1.00 78.62 92 GLY A O 1
ATOM 711 N N . ASP A 1 93 ? -4.488 14.098 -1.813 1.00 86.31 93 ASP A N 1
ATOM 712 C CA . ASP A 1 93 ? -3.372 13.726 -0.927 1.00 86.31 93 ASP A CA 1
ATOM 713 C C . ASP A 1 93 ? -3.611 14.069 0.549 1.00 86.31 93 ASP A C 1
ATOM 715 O O . ASP A 1 93 ? -2.678 14.153 1.350 1.00 86.31 93 ASP A O 1
ATOM 719 N N . LYS A 1 94 ? -4.871 14.289 0.939 1.00 94.81 94 LYS A N 1
ATOM 720 C CA . LYS A 1 94 ? -5.200 14.628 2.323 1.00 94.81 94 LYS A CA 1
ATOM 721 C C . LYS A 1 94 ? -5.102 13.386 3.201 1.00 94.81 94 LYS A C 1
ATOM 723 O O . LYS A 1 94 ? -5.929 12.481 3.092 1.00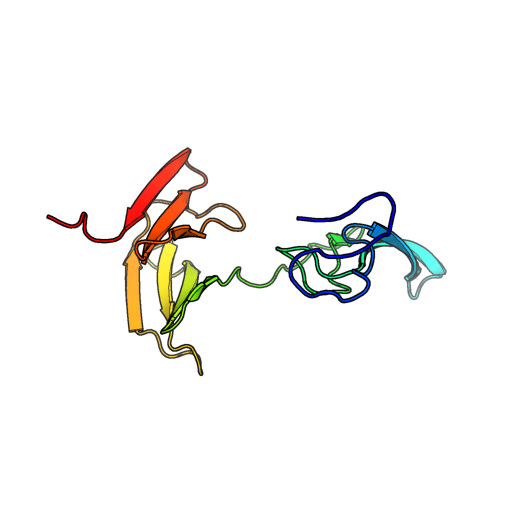 94.81 94 LYS A O 1
ATOM 728 N N . ASP A 1 95 ? -4.148 13.390 4.123 1.00 96.44 95 ASP A N 1
ATOM 729 C CA . ASP A 1 95 ? -4.041 12.368 5.159 1.00 96.44 95 ASP A CA 1
ATOM 730 C C . ASP A 1 95 ? -5.269 12.427 6.095 1.00 96.44 95 ASP A C 1
ATOM 732 O O . ASP A 1 95 ? -5.638 13.481 6.618 1.00 96.44 95 ASP A O 1
ATOM 736 N N . LEU A 1 96 ? -5.923 11.281 6.280 1.00 96.38 96 LEU A N 1
ATOM 737 C CA . LEU A 1 96 ? -7.047 11.076 7.195 1.00 96.38 96 LEU A CA 1
ATOM 738 C C . LEU A 1 96 ? -6.551 10.683 8.588 1.00 96.38 96 LEU A C 1
ATOM 740 O O . LEU A 1 96 ? -7.049 11.190 9.589 1.00 96.38 96 LEU A O 1
ATOM 744 N N . TRP A 1 97 ? -5.579 9.770 8.641 1.00 95.88 97 TRP A N 1
ATOM 745 C CA . TRP A 1 97 ? -4.897 9.348 9.862 1.00 95.88 97 TRP A CA 1
ATOM 746 C C . TRP A 1 97 ? -3.539 8.717 9.537 1.00 95.88 97 TRP A C 1
ATOM 748 O O . TRP A 1 97 ? -3.271 8.321 8.398 1.00 95.88 97 TRP A O 1
ATOM 758 N N . GLN A 1 98 ? -2.686 8.614 10.558 1.00 96.88 98 GLN A N 1
ATOM 759 C CA . GLN A 1 98 ? -1.377 7.972 10.474 1.00 96.88 98 GLN A CA 1
ATOM 760 C C . GLN A 1 98 ? -1.120 7.098 11.705 1.00 96.88 98 GLN A C 1
ATOM 762 O O . GLN A 1 98 ? -1.532 7.442 12.810 1.00 96.88 98 GLN A O 1
ATOM 767 N N . GLN A 1 99 ? -0.396 5.999 11.512 1.00 96.88 99 GLN A N 1
ATOM 768 C CA . GLN A 1 99 ? 0.005 5.067 12.561 1.00 96.88 99 GLN A CA 1
ATOM 769 C C . GLN A 1 99 ? 1.498 4.732 12.411 1.00 96.88 99 GLN A C 1
ATOM 771 O O . GLN A 1 99 ? 1.889 4.210 11.364 1.00 96.88 99 GLN A O 1
ATOM 776 N N . PRO A 1 100 ? 2.349 5.002 13.419 1.00 97.12 100 PRO A N 1
ATOM 777 C CA . PRO A 1 100 ? 3.755 4.612 13.380 1.00 97.12 100 PRO A CA 1
ATOM 778 C C . PRO A 1 100 ? 3.934 3.099 13.224 1.00 97.12 100 PRO A C 1
ATOM 780 O O . PRO A 1 100 ? 3.185 2.309 13.806 1.00 97.12 100 PRO A O 1
ATOM 783 N N . LEU A 1 101 ? 4.947 2.709 12.454 1.00 97.06 101 LEU A N 1
ATOM 784 C CA . LEU A 1 101 ? 5.385 1.332 12.263 1.00 97.06 101 LEU A CA 1
ATOM 785 C C . LEU A 1 101 ? 6.702 1.106 13.007 1.00 97.06 101 LEU A C 1
ATOM 787 O O . LEU A 1 101 ? 7.568 1.975 13.045 1.00 97.06 101 LEU A O 1
ATOM 791 N N . ALA A 1 102 ? 6.873 -0.096 13.554 1.00 95.81 102 ALA A N 1
ATOM 792 C CA . ALA A 1 102 ? 8.078 -0.484 14.291 1.00 95.81 102 ALA A CA 1
ATOM 793 C C . ALA A 1 102 ? 9.309 -0.728 13.392 1.00 95.81 102 ALA A C 1
ATOM 795 O O . ALA A 1 102 ? 10.391 -1.032 13.889 1.00 95.81 102 ALA A O 1
ATOM 796 N N . GLY A 1 103 ? 9.155 -0.629 12.070 1.00 95.06 103 GLY A N 1
ATOM 797 C CA . GLY A 1 103 ? 10.220 -0.883 11.111 1.00 95.06 103 GLY A CA 1
ATOM 798 C C . GLY A 1 103 ? 9.806 -0.581 9.676 1.00 95.06 103 GLY A C 1
ATOM 799 O O . GLY A 1 103 ? 8.669 -0.193 9.403 1.00 95.06 103 GLY A O 1
ATOM 800 N N . GLU A 1 104 ? 10.751 -0.771 8.757 1.00 95.94 104 GLU A N 1
ATOM 801 C CA . GLU A 1 104 ? 10.513 -0.603 7.326 1.00 95.94 104 GLU A CA 1
ATOM 802 C C . GLU A 1 104 ? 9.515 -1.656 6.812 1.00 95.94 104 GLU A C 1
ATOM 804 O O . GLU A 1 104 ? 9.717 -2.849 7.051 1.00 95.94 104 GLU A O 1
ATOM 809 N N . PRO A 1 105 ? 8.453 -1.261 6.094 1.00 94.50 105 PRO A N 1
ATOM 810 C CA . PRO A 1 105 ? 7.550 -2.185 5.420 1.00 94.50 105 PRO A CA 1
ATOM 811 C C . PRO A 1 105 ? 8.262 -2.915 4.275 1.00 94.50 105 PRO A C 1
ATOM 813 O O . PRO A 1 105 ? 9.100 -2.351 3.572 1.00 94.50 105 PRO A O 1
ATOM 816 N N . VAL A 1 106 ? 7.897 -4.172 4.029 1.00 90.88 106 VAL A N 1
ATOM 817 C CA . VAL A 1 106 ? 8.306 -4.841 2.783 1.00 90.88 106 VAL A CA 1
ATOM 818 C C . VAL A 1 106 ? 7.604 -4.214 1.572 1.00 90.88 106 VAL A C 1
ATOM 820 O O . VAL A 1 106 ? 6.633 -3.459 1.679 1.00 90.88 106 VAL A O 1
ATOM 823 N N . ARG A 1 107 ? 8.067 -4.560 0.373 1.00 82.75 107 ARG A N 1
ATOM 824 C CA . ARG A 1 107 ? 7.365 -4.178 -0.852 1.00 82.75 107 ARG A CA 1
ATOM 825 C C . ARG A 1 107 ? 5.977 -4.836 -0.873 1.00 82.75 107 ARG A C 1
ATOM 827 O O . ARG A 1 107 ? 5.878 -6.036 -0.646 1.00 82.75 107 ARG A O 1
ATOM 834 N N . TRP A 1 108 ? 4.932 -4.044 -1.133 1.00 83.88 108 TRP A N 1
ATOM 835 C CA . TRP A 1 108 ? 3.521 -4.460 -1.019 1.00 83.88 108 TRP A CA 1
ATOM 836 C C . TRP A 1 108 ? 3.136 -4.961 0.380 1.00 83.88 108 TRP A C 1
ATOM 838 O O . TRP A 1 108 ? 2.396 -5.928 0.524 1.00 83.88 108 TRP A O 1
ATOM 848 N N . ALA A 1 109 ? 3.633 -4.288 1.418 1.00 88.31 109 ALA A N 1
ATOM 849 C CA . ALA A 1 109 ? 3.426 -4.699 2.802 1.00 88.31 109 ALA A CA 1
ATOM 850 C C . ALA A 1 109 ? 1.971 -4.749 3.278 1.00 88.31 109 ALA A C 1
ATOM 852 O O . ALA A 1 109 ? 1.739 -5.314 4.340 1.00 88.31 109 ALA A O 1
ATOM 853 N N . ILE A 1 110 ? 1.023 -4.126 2.574 1.00 94.12 110 ILE A N 1
ATOM 854 C CA . ILE A 1 110 ? -0.333 -3.896 3.075 1.00 94.12 110 ILE A CA 1
ATOM 855 C C . ILE A 1 110 ? -1.318 -4.874 2.432 1.00 94.12 110 ILE A C 1
ATOM 857 O O . ILE A 1 110 ? -1.383 -4.991 1.210 1.00 94.12 110 ILE A O 1
ATOM 861 N N . ALA A 1 111 ? -2.161 -5.487 3.257 1.00 92.75 111 ALA A N 1
ATOM 862 C CA . ALA A 1 111 ? -3.388 -6.151 2.832 1.00 92.75 111 ALA A CA 1
ATOM 863 C C . ALA A 1 111 ? -4.569 -5.681 3.691 1.00 92.75 111 ALA A C 1
ATOM 865 O O . ALA A 1 111 ? -4.391 -5.321 4.854 1.00 92.75 111 ALA A O 1
ATOM 866 N N . VAL A 1 112 ? -5.778 -5.701 3.127 1.00 91.00 112 VAL A N 1
ATOM 867 C CA . VAL A 1 112 ? -7.024 -5.438 3.861 1.00 91.00 112 VAL A CA 1
ATOM 868 C C . VAL A 1 112 ? -7.917 -6.660 3.729 1.00 91.00 112 VAL A C 1
ATOM 870 O O . VAL A 1 112 ? -8.150 -7.138 2.620 1.00 91.00 112 VAL A O 1
ATOM 873 N N . ASP A 1 113 ? -8.390 -7.191 4.852 1.00 89.25 113 ASP A N 1
ATOM 874 C CA . ASP A 1 113 ? -9.278 -8.349 4.842 1.00 89.25 113 ASP A CA 1
ATOM 875 C C . ASP A 1 113 ? -10.754 -7.961 4.645 1.00 89.25 113 ASP A C 1
ATOM 877 O O . ASP A 1 113 ? -11.134 -6.789 4.653 1.00 89.25 113 ASP A O 1
ATOM 881 N N . ALA A 1 114 ? -11.622 -8.966 4.507 1.00 87.44 114 ALA A N 1
ATOM 882 C CA . ALA A 1 114 ? -13.058 -8.755 4.307 1.00 87.44 114 ALA A CA 1
ATOM 883 C C . ALA A 1 114 ? -13.769 -8.070 5.493 1.00 87.44 114 ALA A C 1
ATOM 885 O O . ALA A 1 114 ? -14.897 -7.607 5.344 1.00 87.44 114 ALA A O 1
ATOM 886 N N . ARG A 1 115 ? -13.134 -8.010 6.670 1.00 86.62 115 ARG A N 1
ATOM 887 C CA . ARG A 1 115 ? -13.641 -7.319 7.863 1.00 86.62 115 ARG A CA 1
ATOM 888 C C . ARG A 1 115 ? -13.060 -5.909 8.007 1.00 86.62 115 ARG A C 1
ATOM 890 O O . ARG A 1 115 ? -13.341 -5.248 9.001 1.00 86.62 115 ARG A O 1
ATOM 897 N N . GLY A 1 116 ? -12.265 -5.444 7.042 1.00 88.38 116 GLY A N 1
ATOM 898 C CA . GLY A 1 116 ? -11.625 -4.131 7.073 1.00 88.38 116 GLY A CA 1
ATOM 899 C C . GLY A 1 116 ? -10.403 -4.054 7.988 1.00 88.38 116 GLY A C 1
ATOM 900 O O . GLY A 1 116 ? -9.946 -2.953 8.290 1.00 88.38 116 GLY A O 1
ATOM 901 N N . ARG A 1 117 ? -9.861 -5.192 8.437 1.00 92.56 117 ARG A N 1
ATOM 902 C CA . ARG A 1 117 ? -8.605 -5.221 9.192 1.00 92.56 117 ARG A CA 1
ATOM 903 C C . ARG A 1 117 ? -7.441 -5.046 8.232 1.00 92.56 117 ARG A C 1
ATOM 905 O O . ARG A 1 117 ? -7.401 -5.674 7.175 1.00 92.56 117 ARG A O 1
ATOM 912 N N . ILE A 1 118 ? -6.486 -4.219 8.625 1.00 95.12 1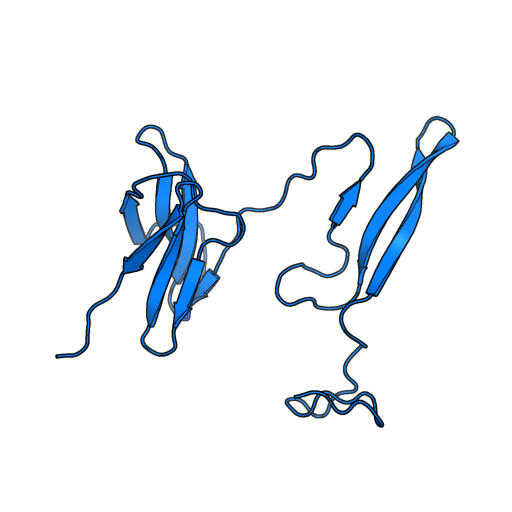18 ILE A N 1
ATOM 913 C CA . ILE A 1 118 ? -5.279 -3.934 7.858 1.00 95.12 118 ILE A CA 1
ATOM 914 C C . ILE A 1 118 ? -4.168 -4.829 8.392 1.00 95.12 118 ILE A C 1
ATOM 916 O O . ILE A 1 118 ? -3.928 -4.869 9.597 1.00 95.12 118 ILE A O 1
ATOM 920 N N . VAL A 1 119 ? -3.482 -5.540 7.509 1.00 95.81 119 VAL A N 1
ATOM 921 C CA . VAL A 1 119 ? -2.297 -6.337 7.829 1.00 95.81 119 VAL A CA 1
ATOM 922 C C . VAL A 1 119 ? -1.091 -5.672 7.183 1.00 95.81 119 VAL A C 1
ATOM 924 O O . VAL A 1 119 ? -1.152 -5.322 6.006 1.00 95.81 119 VAL A O 1
ATOM 927 N N . VAL A 1 120 ? -0.017 -5.485 7.952 1.00 96.31 120 VAL A N 1
ATOM 928 C CA . VAL A 1 120 ? 1.237 -4.881 7.487 1.00 96.31 120 VAL A CA 1
ATOM 929 C C . VAL A 1 120 ? 2.413 -5.802 7.795 1.00 96.31 120 VAL A C 1
ATOM 931 O O . VAL A 1 120 ? 2.628 -6.162 8.949 1.00 96.31 120 VAL A O 1
ATOM 934 N N . THR A 1 121 ? 3.203 -6.156 6.785 1.00 96.62 121 THR A N 1
ATOM 935 C CA . THR A 1 121 ? 4.429 -6.958 6.943 1.00 96.62 121 THR A CA 1
ATOM 936 C C . THR A 1 121 ? 5.685 -6.090 6.866 1.00 96.62 121 THR A C 1
ATOM 938 O O . THR A 1 121 ? 5.844 -5.296 5.937 1.00 96.62 121 THR A O 1
ATOM 941 N N . LEU A 1 122 ? 6.601 -6.256 7.818 1.00 96.69 122 LEU A N 1
ATOM 942 C CA . LEU A 1 122 ? 7.818 -5.452 7.948 1.00 96.69 122 LEU A CA 1
ATOM 943 C C . LEU A 1 122 ? 9.076 -6.259 7.596 1.00 96.69 122 LEU A C 1
ATOM 945 O O . LEU A 1 122 ? 9.124 -7.477 7.762 1.00 96.69 122 LEU A O 1
ATOM 949 N N . ARG A 1 123 ? 10.136 -5.576 7.150 1.00 94.69 123 ARG A N 1
ATOM 950 C CA . ARG A 1 123 ? 11.437 -6.177 6.805 1.00 94.69 123 ARG A CA 1
ATOM 951 C C . ARG A 1 123 ? 12.143 -6.837 7.984 1.00 94.69 123 ARG A C 1
ATOM 953 O O . ARG A 1 123 ? 12.968 -7.717 7.773 1.00 94.69 123 ARG A O 1
ATOM 960 N N . ASN A 1 124 ? 11.821 -6.431 9.209 1.00 93.00 124 ASN A N 1
ATOM 961 C CA . ASN A 1 124 ? 12.346 -7.051 10.425 1.00 93.00 124 ASN A CA 1
ATOM 962 C C . ASN A 1 124 ? 11.631 -8.373 10.788 1.00 93.00 124 ASN A C 1
ATOM 964 O O . ASN A 1 124 ? 11.873 -8.917 11.860 1.00 93.00 124 ASN A O 1
ATOM 968 N N . GLY A 1 125 ? 10.737 -8.875 9.925 1.00 94.12 125 GLY A N 1
ATOM 969 C CA . GLY A 1 125 ? 10.008 -10.130 10.115 1.00 94.12 125 GLY A CA 1
ATOM 970 C C . GLY A 1 125 ? 8.699 -9.997 10.896 1.00 94.12 125 GLY A C 1
ATOM 971 O O . GLY A 1 125 ? 7.977 -10.983 11.032 1.00 94.12 125 GLY A O 1
ATOM 972 N N . GLN A 1 126 ? 8.356 -8.805 11.396 1.00 96.50 126 GLN A N 1
ATOM 973 C CA . GLN A 1 126 ? 7.100 -8.592 12.114 1.00 96.50 126 GLN A CA 1
ATOM 974 C C . GLN A 1 126 ? 5.897 -8.513 11.165 1.00 96.50 126 GLN A C 1
ATOM 976 O O . GLN A 1 126 ? 5.973 -7.955 10.067 1.00 96.50 126 GLN A O 1
ATOM 981 N N . VAL A 1 127 ? 4.753 -9.012 11.642 1.00 96.56 127 VAL A N 1
ATOM 982 C CA . VAL A 1 127 ? 3.440 -8.853 11.006 1.00 96.56 127 VAL A CA 1
ATOM 983 C C . VAL A 1 127 ? 2.525 -8.123 11.981 1.00 96.56 127 VAL A C 1
ATOM 985 O O . VAL A 1 127 ? 2.260 -8.612 13.077 1.00 96.56 127 VAL A O 1
ATOM 988 N N . LEU A 1 128 ? 2.066 -6.939 11.592 1.00 96.00 128 LEU A N 1
ATOM 989 C CA . LEU A 1 128 ? 1.184 -6.090 12.386 1.00 96.00 128 LEU A CA 1
ATOM 990 C C . LEU A 1 128 ? -0.246 -6.197 11.857 1.00 96.00 128 LEU A C 1
ATOM 992 O O . LEU A 1 128 ? -0.458 -6.288 10.648 1.00 96.00 128 LEU A O 1
ATOM 996 N N . SER A 1 129 ? -1.231 -6.152 12.752 1.00 95.38 129 SER A N 1
ATOM 997 C CA . SER A 1 129 ? -2.646 -6.090 12.385 1.00 95.38 129 SER A CA 1
ATOM 998 C C . SER A 1 129 ? -3.313 -4.904 13.069 1.00 95.38 129 SER A C 1
ATOM 1000 O O . SER A 1 129 ? -3.169 -4.717 14.276 1.00 95.38 129 SER A O 1
ATOM 1002 N N . PHE A 1 130 ? -4.038 -4.107 12.289 1.00 93.81 130 PHE A N 1
ATOM 1003 C CA . PHE A 1 130 ? -4.776 -2.935 12.739 1.00 93.81 130 PHE A CA 1
ATOM 1004 C C . PHE A 1 130 ? -6.263 -3.113 12.437 1.00 93.81 130 PHE A C 1
ATOM 1006 O O . PHE A 1 130 ? -6.642 -3.596 11.370 1.00 93.81 130 PHE A O 1
ATOM 1013 N N . GLY A 1 131 ? -7.110 -2.691 13.370 1.00 88.88 131 GLY A N 1
ATOM 1014 C CA . GLY A 1 131 ? -8.561 -2.846 13.290 1.00 88.88 131 GLY A CA 1
ATOM 1015 C C . GLY A 1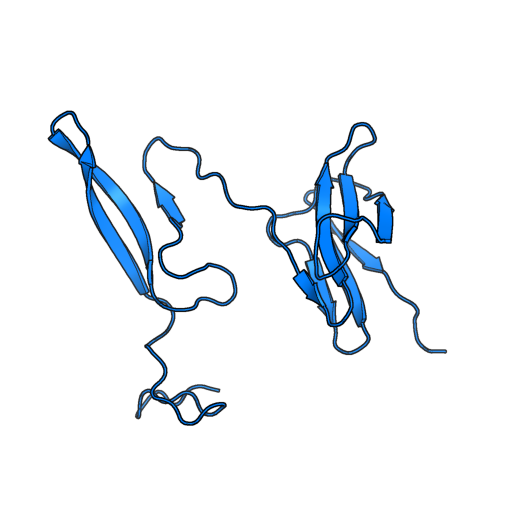 131 ? -9.110 -3.528 14.536 1.00 88.88 131 GLY A C 1
ATOM 1016 O O . GLY A 1 131 ? -8.406 -4.263 15.227 1.00 88.88 131 GLY A O 1
ATOM 1017 N N . SER A 1 132 ? -10.370 -3.256 14.857 1.00 78.94 132 SER A N 1
ATOM 1018 C CA . SER A 1 132 ? -11.029 -3.888 15.993 1.00 78.94 132 SER A CA 1
ATOM 1019 C C . SER A 1 132 ? -11.332 -5.357 15.695 1.00 78.94 132 SER A C 1
ATOM 1021 O O . SER A 1 132 ? -11.726 -5.733 14.589 1.00 78.94 132 SER A O 1
ATOM 1023 N N . VAL A 1 133 ? -11.181 -6.205 16.712 1.00 68.25 133 VAL A N 1
ATOM 1024 C CA . VAL A 1 133 ? -11.860 -7.501 16.726 1.00 68.25 133 VAL A CA 1
ATOM 1025 C C . VAL A 1 133 ? -13.333 -7.194 17.009 1.00 68.25 133 VAL A C 1
ATOM 1027 O O . VAL A 1 133 ? -13.603 -6.517 18.007 1.00 68.25 133 VAL A O 1
ATOM 1030 N N . PRO A 1 134 ? -14.286 -7.613 16.157 1.00 60.47 134 PRO A N 1
ATOM 1031 C CA . PRO A 1 134 ? -15.698 -7.530 16.509 1.00 60.47 134 PRO A CA 1
ATOM 1032 C C . PRO A 1 134 ? -15.892 -8.264 17.840 1.00 60.47 134 PRO A C 1
ATOM 1034 O O . PRO A 1 134 ? -15.470 -9.417 17.948 1.00 60.47 134 PRO A O 1
ATOM 1037 N N . ARG A 1 135 ? -16.427 -7.570 18.850 1.00 52.38 135 ARG A N 1
ATOM 1038 C CA . ARG A 1 135 ? -16.843 -8.207 20.105 1.00 52.38 135 ARG A CA 1
ATOM 1039 C C . ARG A 1 135 ? -18.069 -9.073 19.870 1.00 52.38 135 ARG A C 1
ATOM 1041 O O . ARG A 1 135 ? -18.904 -8.663 19.033 1.00 52.38 135 ARG A O 1
#

Secondary structure (DSSP, 8-state):
-EETTTTEETTTSSB-----EEEEEEEE-TTS-EEEEEEEES--TTS-TT-EEEETTS---PPPPEEE-SS-EEEEEEETTEEEEEEE-SSSS-EEEEEE-SSPEEEEEEEE-TTS-EEEEETTS-EEEESPPP-

Foldseek 3Di:
DADPVQCADPVPRDNAPPAWDWDFDFDQPPVRDTKTWIFGDHDDVFDDHRQTPDTPPDDRDDDFDWDDDPAWIWTWDQDPVGIWIFTHGPPDRHTPDIGDDPAAFDRVQWDADPVRWIWGAHPVGDIDIDDDDDD

Sequence (135 aa):
MFDIENGNCLSTGQRGQRGRELHLLAAKNEQGEGQRRVAAVGQPFYCTPDSLVYERNKNLEWGVPIVAAKNANLLCRQGQDGWKLVAQAPLGDKDLWQQPLAGEPVRWAIAVDARGRIVVTLRNGQVLSFGSVPR